Protein AF-A0A480B025-F1 (afdb_monomer_lite)

Structure (mmCIF, N/CA/C/O backbone):
data_AF-A0A480B025-F1
#
_entry.id   AF-A0A480B025-F1
#
loop_
_atom_site.group_PDB
_atom_site.id
_atom_site.type_symbol
_atom_site.label_atom_id
_atom_site.label_alt_id
_atom_site.label_comp_id
_atom_site.label_asym_id
_atom_site.label_entity_id
_atom_site.label_seq_id
_atom_site.pdbx_PDB_ins_code
_atom_site.Cartn_x
_atom_site.Cartn_y
_atom_site.Cartn_z
_atom_site.occupancy
_atom_site.B_iso_or_equiv
_atom_site.auth_seq_id
_atom_site.auth_comp_id
_atom_site.auth_asym_id
_atom_site.auth_atom_id
_atom_site.pdbx_PDB_model_num
ATOM 1 N N . MET A 1 1 ? 43.705 54.576 -15.688 1.00 40.72 1 MET A N 1
ATOM 2 C CA . MET A 1 1 ? 43.027 53.891 -16.807 1.00 40.72 1 MET A CA 1
ATOM 3 C C . MET A 1 1 ? 43.018 52.404 -16.489 1.00 40.72 1 MET A C 1
ATOM 5 O O . MET A 1 1 ? 44.072 51.844 -16.230 1.00 40.72 1 MET A O 1
ATOM 9 N N . THR A 1 2 ? 41.815 51.856 -16.341 1.00 36.91 2 THR A N 1
ATOM 10 C CA . THR A 1 2 ? 41.438 50.467 -16.011 1.00 36.91 2 THR A CA 1
ATOM 11 C C . THR A 1 2 ? 41.690 49.521 -17.226 1.00 36.91 2 THR A C 1
ATOM 13 O O . THR A 1 2 ? 42.254 49.982 -18.214 1.00 36.91 2 THR A O 1
ATOM 16 N N . PRO A 1 3 ? 41.319 48.222 -17.206 1.00 57.28 3 PRO A N 1
ATOM 17 C CA . PRO A 1 3 ? 42.161 47.061 -16.860 1.00 57.28 3 PRO A CA 1
ATOM 18 C C . PRO A 1 3 ? 42.048 45.940 -17.938 1.00 57.28 3 PRO A C 1
ATOM 20 O O . PRO A 1 3 ? 41.427 46.178 -18.962 1.00 57.28 3 PRO A O 1
ATOM 23 N N . LEU A 1 4 ? 42.587 44.725 -17.727 1.00 36.34 4 LEU A N 1
ATOM 24 C CA . LEU A 1 4 ? 41.991 43.421 -18.141 1.00 36.34 4 LEU A CA 1
ATOM 25 C C . LEU A 1 4 ? 42.958 42.276 -17.746 1.00 36.34 4 LEU A C 1
ATOM 27 O O . LEU A 1 4 ? 44.020 42.125 -18.332 1.00 36.34 4 LEU A O 1
ATOM 31 N N . HIS A 1 5 ? 42.776 41.600 -16.609 1.00 40.44 5 HIS A N 1
ATOM 32 C CA . HIS A 1 5 ? 41.933 40.407 -16.412 1.00 40.44 5 HIS A CA 1
ATOM 33 C C . HIS A 1 5 ? 42.295 39.211 -17.317 1.00 40.44 5 HIS A C 1
ATOM 35 O O . HIS A 1 5 ? 41.635 38.968 -18.321 1.00 40.44 5 HIS A O 1
ATOM 41 N N . CYS A 1 6 ? 43.274 38.399 -16.905 1.00 34.78 6 CYS A N 1
ATOM 42 C CA . CYS A 1 6 ? 43.281 36.972 -17.243 1.00 34.78 6 CYS A CA 1
ATOM 43 C C . CYS A 1 6 ? 42.776 36.199 -16.023 1.00 34.78 6 CYS A C 1
ATOM 45 O O . CYS A 1 6 ? 43.498 35.952 -15.058 1.00 34.78 6 CYS A O 1
ATOM 47 N N . ALA A 1 7 ? 41.474 35.930 -16.069 1.00 41.22 7 ALA A N 1
ATOM 48 C CA . ALA A 1 7 ? 40.729 35.109 -15.136 1.00 41.22 7 ALA A CA 1
ATOM 49 C C . ALA A 1 7 ? 41.336 33.697 -15.074 1.00 41.22 7 ALA A C 1
ATOM 51 O O . ALA A 1 7 ? 41.723 33.137 -16.092 1.00 41.22 7 ALA A O 1
ATOM 52 N N . ALA A 1 8 ? 41.541 33.205 -13.854 1.00 42.72 8 ALA A N 1
ATOM 53 C CA . ALA A 1 8 ? 40.815 32.078 -13.272 1.00 42.72 8 ALA A CA 1
ATOM 54 C C . ALA A 1 8 ? 41.016 30.744 -14.006 1.00 42.72 8 ALA A C 1
ATOM 56 O O . ALA A 1 8 ? 40.710 30.627 -15.182 1.00 42.72 8 ALA A O 1
ATOM 57 N N . TRP A 1 9 ? 41.456 29.728 -13.262 1.00 35.94 9 TRP A N 1
ATOM 58 C CA . TRP A 1 9 ? 40.824 28.403 -13.166 1.00 35.94 9 TRP A CA 1
ATOM 59 C C . TRP A 1 9 ? 41.796 27.455 -12.452 1.00 35.94 9 TRP A C 1
ATOM 61 O O . TRP A 1 9 ? 42.655 26.826 -13.058 1.00 35.94 9 TRP A O 1
ATOM 71 N N . ALA A 1 10 ? 41.658 27.356 -11.133 1.00 41.25 10 ALA A N 1
ATOM 72 C CA . ALA A 1 10 ? 42.305 26.321 -10.331 1.00 41.25 10 ALA A CA 1
ATOM 73 C C . ALA A 1 10 ? 41.320 25.839 -9.260 1.00 41.25 10 ALA A C 1
ATOM 75 O O . ALA A 1 10 ? 41.504 26.070 -8.073 1.00 41.25 10 ALA A O 1
ATOM 76 N N . ALA A 1 11 ? 40.218 25.229 -9.697 1.00 44.22 11 ALA A N 1
ATOM 77 C CA . ALA A 1 11 ? 39.285 24.528 -8.816 1.00 44.22 11 ALA A CA 1
ATOM 78 C C . ALA A 1 11 ? 38.443 23.540 -9.639 1.00 44.22 11 ALA A C 1
ATOM 80 O O . ALA A 1 11 ? 37.280 23.789 -9.929 1.00 44.22 11 ALA A O 1
ATOM 81 N N . GLY A 1 12 ? 39.051 22.435 -10.077 1.00 43.28 12 GLY A N 1
ATOM 82 C CA . GLY A 1 12 ? 38.352 21.416 -10.875 1.00 43.28 12 GLY A CA 1
ATOM 83 C C . GLY A 1 12 ? 38.806 19.976 -10.642 1.00 43.28 12 GLY A C 1
ATOM 84 O O . GLY A 1 12 ? 38.377 19.091 -11.369 1.00 43.28 12 GLY A O 1
ATOM 85 N N . ALA A 1 13 ? 39.667 19.713 -9.654 1.00 42.72 13 ALA A N 1
ATOM 86 C CA . ALA A 1 13 ? 40.300 18.400 -9.496 1.00 42.72 13 ALA A CA 1
ATOM 87 C C . ALA A 1 13 ? 39.698 17.504 -8.395 1.00 42.72 13 ALA A C 1
ATOM 89 O O . ALA A 1 13 ? 40.189 16.399 -8.198 1.00 42.72 13 ALA A O 1
ATOM 90 N N . LEU A 1 14 ? 38.638 17.922 -7.688 1.00 41.78 14 LEU A N 1
ATOM 91 C CA . LEU A 1 14 ? 38.078 17.127 -6.576 1.00 41.78 14 LEU A CA 1
ATOM 92 C C . LEU A 1 14 ? 36.686 16.522 -6.842 1.00 41.78 14 LEU A C 1
ATOM 94 O O . LEU A 1 14 ? 36.112 15.901 -5.955 1.00 41.78 14 LEU A O 1
ATOM 98 N N . LEU A 1 15 ? 36.140 16.652 -8.056 1.00 40.22 15 LEU A N 1
ATOM 99 C CA . LEU A 1 15 ? 34.773 16.209 -8.387 1.00 40.22 15 LEU A CA 1
ATOM 100 C C . LEU A 1 15 ? 34.706 15.037 -9.384 1.00 40.22 15 LEU A C 1
ATOM 102 O O . LEU A 1 15 ? 33.680 14.826 -10.019 1.00 40.22 15 LEU A O 1
ATOM 106 N N . ALA A 1 16 ? 35.782 14.254 -9.508 1.00 43.50 16 ALA A N 1
ATOM 107 C CA . ALA A 1 16 ? 35.842 13.082 -10.395 1.00 43.50 16 ALA A CA 1
ATOM 108 C C . ALA A 1 16 ? 35.808 11.725 -9.658 1.00 43.50 16 ALA A C 1
ATOM 110 O O . ALA A 1 16 ? 35.810 10.682 -10.302 1.00 43.50 16 ALA A O 1
ATOM 111 N N . ALA A 1 17 ? 35.752 11.711 -8.321 1.00 44.19 17 ALA A N 1
ATOM 112 C CA . ALA A 1 17 ? 35.832 10.475 -7.529 1.00 44.19 17 ALA A CA 1
ATOM 113 C C . ALA A 1 17 ? 34.470 9.890 -7.096 1.00 44.19 17 ALA A C 1
ATOM 115 O O . ALA A 1 17 ? 34.443 8.856 -6.437 1.00 44.19 17 ALA A O 1
ATOM 116 N N . LEU A 1 18 ? 33.339 10.515 -7.457 1.00 43.41 18 LEU A N 1
ATOM 117 C CA . LEU A 1 18 ? 31.996 10.078 -7.027 1.00 43.41 18 LEU A CA 1
ATOM 118 C C . LEU A 1 18 ? 31.023 9.739 -8.168 1.00 43.41 18 LEU A C 1
ATOM 120 O O . LEU A 1 18 ? 29.836 9.539 -7.927 1.00 43.41 18 LEU A O 1
ATOM 124 N N . ALA A 1 19 ? 31.515 9.625 -9.402 1.00 39.72 19 ALA A N 1
ATOM 125 C CA . ALA A 1 19 ? 30.724 9.178 -10.546 1.00 39.72 19 ALA A CA 1
ATOM 126 C C . ALA A 1 19 ? 31.090 7.732 -10.910 1.00 39.72 19 ALA A C 1
ATOM 12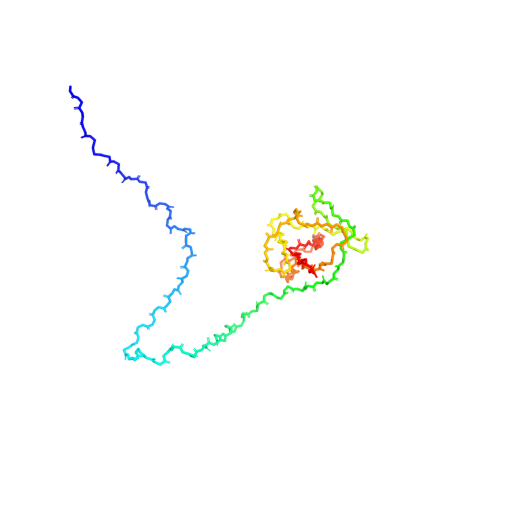8 O O . ALA A 1 19 ? 31.693 7.463 -11.947 1.00 39.72 19 ALA A O 1
ATOM 129 N N . GLY A 1 20 ? 30.728 6.786 -10.040 1.00 51.06 20 GLY A N 1
ATOM 130 C CA . GLY A 1 20 ? 30.682 5.373 -10.406 1.00 51.06 20 GLY A CA 1
ATOM 131 C C . GLY A 1 20 ? 29.665 5.189 -11.529 1.00 51.06 20 GLY A C 1
ATOM 132 O O . GLY A 1 20 ? 28.465 5.126 -11.277 1.00 51.06 20 GLY A O 1
ATOM 133 N N . THR A 1 21 ? 30.135 5.158 -12.774 1.00 42.66 21 THR A N 1
ATOM 134 C CA . THR A 1 21 ? 29.286 4.953 -13.946 1.00 42.66 21 THR A CA 1
ATOM 135 C C . THR A 1 21 ? 29.871 3.865 -14.832 1.00 42.66 21 THR A C 1
ATOM 137 O O . THR A 1 21 ? 31.003 3.940 -15.292 1.00 42.66 21 THR A O 1
ATOM 140 N N . ALA A 1 22 ? 29.051 2.826 -14.996 1.00 44.62 22 ALA A N 1
ATOM 141 C CA . ALA A 1 22 ? 28.886 2.031 -16.203 1.00 44.62 22 ALA A CA 1
ATOM 142 C C . ALA A 1 22 ? 30.172 1.667 -16.965 1.00 44.62 22 ALA A C 1
ATOM 144 O O . ALA A 1 22 ? 30.617 2.374 -17.865 1.00 44.62 22 ALA A O 1
ATOM 145 N N . GLN A 1 23 ? 30.703 0.480 -16.677 1.00 41.00 23 GLN A N 1
ATOM 146 C CA . GLN A 1 23 ? 31.656 -0.191 -17.559 1.00 41.00 23 GLN A CA 1
ATOM 147 C C . GLN A 1 23 ? 30.922 -0.612 -18.846 1.00 41.00 23 GLN A C 1
ATOM 149 O O . GLN A 1 23 ? 30.371 -1.707 -18.938 1.00 41.00 23 GLN A O 1
ATOM 154 N N . ALA A 1 24 ? 30.870 0.281 -19.836 1.00 40.47 24 ALA A N 1
ATOM 155 C CA . ALA A 1 24 ? 30.513 -0.067 -21.204 1.00 40.47 24 ALA A CA 1
ATOM 156 C C . ALA A 1 24 ? 31.717 -0.776 -21.839 1.00 40.47 24 ALA A C 1
ATOM 158 O O . ALA A 1 24 ? 32.662 -0.141 -22.304 1.00 40.47 24 ALA A O 1
ATOM 159 N N . VAL A 1 25 ? 31.707 -2.107 -21.812 1.00 48.09 25 VAL A N 1
ATOM 160 C CA . VAL A 1 25 ? 32.726 -2.919 -22.480 1.00 48.09 25 VAL A CA 1
ATOM 161 C C . VAL A 1 25 ? 32.457 -2.879 -23.986 1.00 48.09 25 VAL A C 1
ATOM 163 O O . VAL A 1 25 ? 31.550 -3.540 -24.486 1.00 48.09 25 VAL A O 1
ATOM 166 N N . VAL A 1 26 ? 33.243 -2.085 -24.715 1.00 43.75 26 VAL A N 1
ATOM 167 C CA . VAL A 1 26 ? 33.286 -2.116 -26.182 1.00 43.75 26 VAL A CA 1
ATOM 168 C C . VAL A 1 26 ? 34.206 -3.261 -26.597 1.00 43.75 26 VAL A C 1
ATOM 170 O O . VAL A 1 26 ? 35.427 -3.149 -26.509 1.00 43.75 26 VAL A O 1
ATOM 173 N N . VAL A 1 27 ? 33.631 -4.373 -27.055 1.00 47.09 27 VAL A N 1
ATOM 174 C CA . VAL A 1 27 ? 34.396 -5.431 -27.727 1.00 47.09 27 VAL A CA 1
ATOM 175 C C . VAL A 1 27 ? 34.502 -5.063 -29.205 1.00 47.09 27 VAL A C 1
ATOM 177 O O . VAL A 1 27 ? 33.591 -5.318 -29.989 1.00 47.09 27 VAL A O 1
ATOM 180 N N . ALA A 1 28 ? 35.612 -4.433 -29.586 1.00 45.56 28 ALA A N 1
ATOM 181 C CA . ALA A 1 28 ? 35.977 -4.253 -30.987 1.00 45.56 28 ALA A CA 1
ATOM 182 C C . ALA A 1 28 ? 36.563 -5.571 -31.527 1.00 45.56 28 ALA A C 1
ATOM 184 O O . ALA A 1 28 ? 37.742 -5.860 -31.337 1.00 45.56 28 ALA A O 1
ATOM 185 N N . GLY A 1 29 ? 35.727 -6.390 -32.169 1.00 39.75 29 GLY A N 1
ATOM 186 C CA . GLY A 1 29 ? 36.156 -7.529 -32.984 1.00 39.75 29 GLY A CA 1
ATOM 187 C C . GLY A 1 29 ? 36.138 -7.162 -34.476 1.00 39.75 29 GLY A C 1
ATOM 188 O O . GLY A 1 29 ? 35.218 -6.463 -34.908 1.00 39.75 29 GLY A O 1
ATOM 189 N N . PRO A 1 30 ? 37.114 -7.602 -35.291 1.00 51.16 30 PRO A N 1
ATOM 190 C CA . PRO A 1 30 ? 37.148 -7.283 -36.711 1.00 51.16 30 PRO A CA 1
ATOM 191 C C . PRO A 1 30 ? 36.208 -8.229 -37.467 1.00 51.16 30 PRO A C 1
ATOM 193 O O . PRO A 1 30 ? 36.601 -9.321 -37.867 1.00 51.16 30 PRO A O 1
ATOM 196 N N . GLY A 1 31 ? 34.955 -7.817 -37.662 1.00 51.97 31 GLY A N 1
ATOM 197 C CA . GLY A 1 31 ? 34.058 -8.487 -38.604 1.00 51.97 31 GLY A CA 1
ATOM 198 C C . GLY A 1 31 ? 32.565 -8.289 -38.343 1.00 51.97 31 GLY A C 1
ATOM 199 O O . GLY A 1 31 ? 32.009 -8.908 -37.445 1.00 51.97 31 GLY A O 1
ATOM 200 N N . GLY A 1 32 ? 31.905 -7.520 -39.218 1.00 40.25 32 GLY A N 1
ATOM 201 C CA . GLY A 1 32 ? 30.504 -7.763 -39.597 1.00 40.25 32 GLY A CA 1
ATOM 202 C C . GLY A 1 32 ? 29.419 -6.911 -38.926 1.00 40.25 32 GLY A C 1
ATOM 203 O O . GLY A 1 32 ? 28.635 -7.404 -38.123 1.00 40.25 32 GLY A O 1
ATOM 204 N N . THR A 1 33 ? 29.286 -5.651 -39.338 1.00 52.97 33 THR A N 1
ATOM 205 C CA . THR A 1 33 ? 28.195 -4.725 -38.971 1.00 52.97 33 THR A CA 1
AT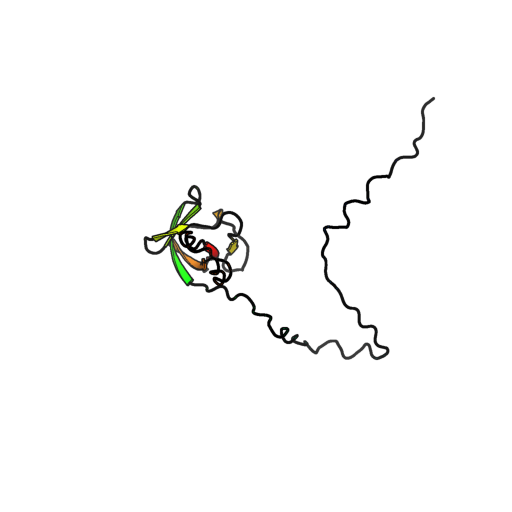OM 206 C C . THR A 1 33 ? 26.939 -4.885 -39.848 1.00 52.97 33 THR A C 1
ATOM 208 O O . THR A 1 33 ? 26.651 -4.000 -40.654 1.00 52.97 33 THR A O 1
ATOM 211 N N . ALA A 1 34 ? 26.165 -5.975 -39.716 1.00 49.88 34 ALA A N 1
ATOM 212 C CA . ALA A 1 34 ? 24.833 -6.026 -40.360 1.00 49.88 34 ALA A CA 1
ATOM 213 C C . ALA A 1 34 ? 23.762 -6.931 -39.709 1.00 49.88 34 ALA A C 1
ATOM 215 O O . ALA A 1 34 ? 22.593 -6.571 -39.747 1.00 49.88 34 ALA A O 1
ATOM 216 N N . GLU A 1 35 ? 24.104 -8.054 -39.067 1.00 48.62 35 GLU A N 1
ATOM 217 C CA . GLU A 1 35 ? 23.095 -9.023 -38.561 1.00 48.62 35 GLU A CA 1
ATOM 218 C C . GLU A 1 35 ? 22.901 -9.008 -37.028 1.00 48.62 35 GLU A C 1
ATOM 220 O O . GLU A 1 35 ? 22.148 -9.794 -36.457 1.00 48.62 35 GLU A O 1
ATOM 225 N N . GLN A 1 36 ? 23.537 -8.074 -36.317 1.00 48.97 36 GLN A N 1
ATOM 226 C CA . GLN A 1 36 ? 23.457 -7.957 -34.852 1.00 48.97 36 GLN A CA 1
ATOM 227 C C . GLN A 1 36 ? 22.269 -7.088 -34.378 1.00 48.97 36 GLN A C 1
ATOM 229 O O . GLN A 1 36 ? 22.291 -6.523 -33.290 1.00 48.97 36 GLN A O 1
ATOM 234 N N . GLY A 1 37 ? 21.231 -6.927 -35.205 1.00 52.16 37 GLY A N 1
ATOM 235 C CA . GLY A 1 37 ? 20.122 -6.002 -34.935 1.00 52.16 37 GLY A CA 1
ATOM 236 C C . GLY A 1 37 ? 18.895 -6.610 -34.249 1.00 52.16 37 GLY A C 1
ATOM 237 O O . GLY A 1 37 ? 18.035 -5.860 -33.795 1.00 52.16 37 GLY A O 1
ATOM 238 N N . ARG A 1 38 ? 18.748 -7.946 -34.200 1.00 51.78 38 ARG A N 1
ATOM 239 C CA . ARG A 1 38 ? 17.467 -8.572 -33.784 1.00 51.78 38 ARG A CA 1
ATOM 240 C C . ARG A 1 38 ? 17.567 -9.685 -32.747 1.00 51.78 38 ARG A C 1
ATOM 242 O O . ARG A 1 38 ? 16.536 -10.157 -32.274 1.00 51.78 38 ARG A O 1
ATOM 249 N N . ARG A 1 39 ? 18.773 -10.108 -32.365 1.00 53.66 39 ARG A N 1
ATOM 250 C CA . ARG A 1 39 ? 18.940 -11.169 -31.368 1.00 53.66 39 ARG A CA 1
ATOM 251 C C . ARG A 1 39 ? 19.068 -10.546 -29.985 1.00 53.66 39 ARG A C 1
ATOM 253 O O . ARG A 1 39 ? 20.151 -10.144 -29.578 1.00 53.66 39 ARG A O 1
ATOM 260 N N . LEU A 1 40 ? 17.941 -10.451 -29.282 1.00 54.09 40 LEU A N 1
ATOM 261 C CA . LEU A 1 40 ? 17.899 -10.101 -27.866 1.00 54.09 40 LEU A CA 1
ATOM 262 C C . LEU A 1 40 ? 18.632 -11.212 -27.101 1.00 54.09 40 LEU A C 1
ATOM 264 O O . LEU A 1 40 ? 18.085 -12.287 -26.862 1.00 54.09 40 LEU A O 1
ATOM 268 N N . VAL A 1 41 ? 19.913 -10.993 -26.810 1.00 61.12 41 VAL A N 1
ATOM 269 C CA . VAL A 1 41 ? 20.687 -11.875 -25.937 1.00 61.12 41 VAL A CA 1
ATOM 270 C C . VAL A 1 41 ? 20.198 -11.586 -24.526 1.00 61.12 41 VAL A C 1
ATOM 272 O O . VAL A 1 41 ? 20.578 -10.585 -23.923 1.00 61.12 41 VAL A O 1
ATOM 275 N N . VAL A 1 42 ? 19.292 -12.422 -24.021 1.00 59.75 42 VAL A N 1
ATOM 276 C CA . VAL A 1 42 ? 18.972 -12.432 -22.593 1.00 59.75 42 VAL A CA 1
ATOM 277 C C . VAL A 1 42 ? 20.252 -12.866 -21.892 1.00 59.75 42 VAL A C 1
ATOM 279 O O . VAL A 1 42 ? 20.665 -14.016 -22.021 1.00 59.75 42 VAL A O 1
ATOM 282 N N . ALA A 1 43 ? 20.928 -11.923 -21.237 1.00 62.25 43 ALA A N 1
ATOM 283 C CA . ALA A 1 43 ? 22.091 -12.233 -20.425 1.00 62.25 43 ALA A CA 1
ATOM 284 C C . ALA A 1 43 ? 21.640 -13.179 -19.310 1.00 62.25 43 ALA A C 1
ATOM 286 O O . ALA A 1 43 ? 20.765 -12.833 -18.513 1.00 62.25 43 ALA A O 1
ATOM 287 N N . GLU A 1 44 ? 22.201 -14.384 -19.293 1.00 58.75 44 GLU A N 1
ATOM 288 C CA . GLU A 1 44 ? 21.990 -15.315 -18.196 1.00 58.75 44 GLU A CA 1
ATOM 289 C C . GLU A 1 44 ? 22.527 -14.651 -16.917 1.00 58.75 44 GLU A C 1
ATOM 291 O O . GLU A 1 44 ? 23.656 -14.142 -16.924 1.00 58.75 44 GLU A O 1
ATOM 296 N N . PRO A 1 45 ? 21.717 -14.547 -15.847 1.00 57.47 45 PRO A N 1
ATOM 297 C CA . PRO A 1 45 ? 22.173 -13.932 -14.612 1.00 57.47 45 PRO A CA 1
ATOM 298 C C . PRO A 1 45 ? 23.416 -14.669 -14.111 1.00 57.47 45 PRO A C 1
ATOM 300 O O . PRO A 1 45 ? 23.461 -15.899 -14.105 1.00 57.47 45 PRO A O 1
ATOM 303 N N . ALA A 1 46 ? 24.435 -13.905 -13.710 1.00 69.50 46 ALA A N 1
ATOM 304 C CA . ALA A 1 46 ? 25.689 -14.465 -13.221 1.00 69.50 46 ALA A CA 1
ATOM 305 C C . ALA A 1 46 ? 25.419 -15.495 -12.104 1.00 69.50 46 ALA A C 1
ATOM 307 O O . ALA A 1 46 ? 24.545 -15.250 -11.264 1.00 69.50 46 ALA A O 1
ATOM 308 N N . PRO A 1 47 ? 26.154 -16.621 -12.044 1.00 45.28 47 PRO A N 1
ATOM 309 C CA . PRO A 1 47 ? 25.997 -17.599 -10.973 1.00 45.28 47 PRO A CA 1
ATOM 310 C C . PRO A 1 47 ? 26.103 -16.916 -9.600 1.00 45.28 47 PRO A C 1
ATOM 312 O O . PRO A 1 47 ? 27.127 -16.319 -9.276 1.00 45.28 47 PRO A O 1
ATOM 315 N N . GLY A 1 48 ? 25.022 -16.965 -8.815 1.00 55.91 48 GLY A N 1
ATOM 316 C CA . GLY A 1 48 ? 24.918 -16.295 -7.510 1.00 55.91 48 GLY A CA 1
ATOM 317 C C . GLY A 1 48 ? 24.182 -14.946 -7.506 1.00 55.91 48 GLY A C 1
ATOM 318 O O . GLY A 1 48 ? 23.947 -14.394 -6.431 1.00 55.91 48 GLY A O 1
ATOM 319 N N . ALA A 1 49 ? 23.758 -14.423 -8.661 1.00 52.94 49 ALA A N 1
ATOM 320 C CA . ALA A 1 49 ? 22.894 -13.249 -8.740 1.00 52.94 49 ALA A CA 1
ATOM 321 C C . ALA A 1 49 ? 21.455 -13.613 -8.335 1.00 52.94 49 ALA A C 1
ATOM 323 O O . ALA A 1 49 ? 20.623 -13.985 -9.161 1.00 52.94 49 ALA A O 1
ATOM 324 N N . VAL A 1 50 ? 21.156 -13.504 -7.041 1.00 56.53 50 VAL A N 1
ATOM 325 C CA . VAL A 1 50 ? 19.785 -13.585 -6.531 1.00 56.53 50 VAL A CA 1
ATOM 326 C C . VAL A 1 50 ? 19.175 -12.191 -6.601 1.00 56.53 50 VAL A C 1
ATOM 328 O O . VAL A 1 50 ? 19.568 -11.294 -5.854 1.00 56.53 50 VAL A O 1
ATOM 331 N N . ALA A 1 51 ? 18.208 -11.995 -7.497 1.00 55.66 51 ALA A N 1
ATOM 332 C CA . ALA A 1 51 ? 17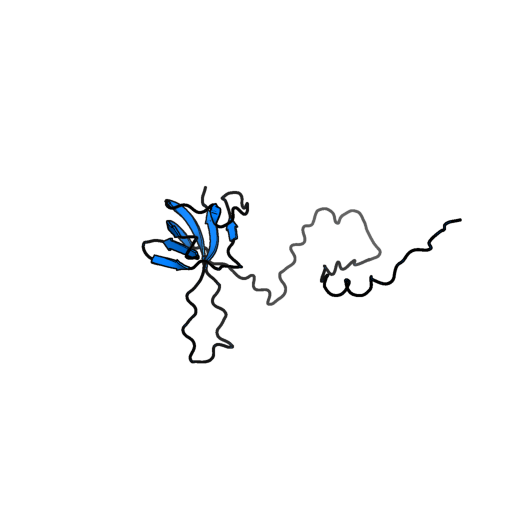.382 -10.797 -7.454 1.00 55.66 51 ALA A CA 1
ATOM 333 C C . ALA A 1 51 ? 16.588 -10.804 -6.133 1.00 55.66 51 ALA A C 1
ATOM 335 O O . ALA A 1 51 ? 15.899 -11.792 -5.852 1.00 55.66 51 ALA A O 1
ATOM 336 N N . PRO A 1 52 ? 16.667 -9.747 -5.303 1.00 55.22 52 PRO A N 1
ATOM 337 C CA . PRO A 1 52 ? 15.871 -9.682 -4.088 1.00 55.22 52 PRO A CA 1
ATOM 338 C C . PRO A 1 52 ? 14.392 -9.688 -4.477 1.00 55.22 52 PRO A C 1
ATOM 340 O O . PRO A 1 52 ? 13.892 -8.756 -5.106 1.00 55.22 52 PRO A O 1
ATOM 343 N N . THR A 1 53 ? 13.694 -10.768 -4.129 1.00 59.81 53 THR A N 1
ATOM 344 C CA . THR A 1 53 ? 12.250 -10.862 -4.338 1.00 59.81 53 THR A CA 1
ATOM 345 C C . THR A 1 53 ? 11.570 -10.109 -3.203 1.00 59.81 53 THR A C 1
ATOM 347 O O . THR A 1 53 ? 11.615 -10.534 -2.050 1.00 59.81 53 THR A O 1
ATOM 350 N N . LEU A 1 54 ? 10.979 -8.959 -3.522 1.00 68.94 54 LEU A N 1
ATOM 351 C CA . LEU A 1 54 ? 10.076 -8.258 -2.614 1.00 68.94 54 LEU A CA 1
ATOM 352 C C . LEU A 1 54 ? 8.739 -8.997 -2.614 1.00 68.94 54 LEU A C 1
ATOM 354 O O . LEU A 1 54 ? 8.061 -9.050 -3.640 1.00 68.94 54 LEU A O 1
ATOM 358 N N . ASP A 1 55 ? 8.370 -9.564 -1.470 1.00 78.69 55 ASP A N 1
ATOM 359 C CA . ASP A 1 55 ? 7.059 -10.182 -1.296 1.00 78.69 55 ASP A CA 1
ATOM 360 C C . ASP A 1 55 ? 5.996 -9.087 -1.119 1.00 78.69 55 ASP A C 1
ATOM 362 O O . ASP A 1 55 ? 6.071 -8.263 -0.200 1.00 78.69 55 ASP A O 1
ATOM 366 N N . LEU A 1 56 ? 5.048 -9.041 -2.055 1.00 87.44 56 LEU A N 1
ATOM 367 C CA . LEU A 1 56 ? 4.000 -8.027 -2.141 1.00 87.44 56 LEU A CA 1
ATOM 368 C C . LEU A 1 56 ? 2.699 -8.590 -1.572 1.00 87.44 56 LEU A C 1
ATOM 370 O O . LEU A 1 56 ? 2.005 -9.379 -2.218 1.00 87.44 56 LEU A O 1
ATOM 374 N N . VAL A 1 57 ? 2.324 -8.118 -0.388 1.00 90.12 57 VAL A N 1
ATOM 375 C CA . VAL A 1 57 ? 1.106 -8.530 0.310 1.00 90.12 57 VAL A CA 1
ATOM 376 C C . VAL A 1 57 ? -0.042 -7.599 -0.055 1.00 90.12 57 VAL A C 1
ATOM 378 O O . VAL A 1 57 ? 0.038 -6.390 0.155 1.00 90.12 57 VAL A O 1
ATOM 381 N N . SER A 1 58 ? -1.132 -8.158 -0.576 1.00 92.94 58 SER A N 1
ATOM 382 C CA . SER A 1 58 ? -2.339 -7.385 -0.899 1.00 92.94 58 SER A CA 1
ATOM 383 C C . SER A 1 58 ? -3.107 -7.030 0.375 1.00 92.94 58 SER A C 1
ATOM 385 O O . SER A 1 58 ? -3.299 -7.880 1.249 1.00 92.94 58 SER A O 1
ATOM 387 N N . ALA A 1 59 ? -3.549 -5.782 0.492 1.00 93.69 59 ALA A N 1
ATOM 388 C CA . ALA A 1 59 ? -4.214 -5.263 1.675 1.00 93.69 59 ALA A CA 1
ATOM 389 C C . ALA A 1 59 ? -5.115 -4.059 1.362 1.00 93.69 59 ALA A C 1
ATOM 391 O O . ALA A 1 59 ? -5.091 -3.501 0.268 1.00 93.69 59 ALA A O 1
ATOM 392 N N . ARG A 1 60 ? -5.901 -3.635 2.356 1.00 96.00 60 ARG A N 1
ATOM 393 C CA . ARG A 1 60 ? -6.657 -2.382 2.319 1.00 96.00 60 ARG A CA 1
ATOM 394 C C . ARG A 1 60 ? -6.220 -1.491 3.472 1.00 96.00 60 ARG A C 1
ATOM 396 O O . ARG A 1 60 ? -6.055 -1.977 4.590 1.00 96.00 60 ARG A O 1
ATOM 403 N N . LEU A 1 61 ? -6.009 -0.209 3.194 1.00 95.38 61 LEU A N 1
ATOM 404 C CA . LEU A 1 61 ? -5.657 0.766 4.223 1.00 95.38 61 LEU A CA 1
ATOM 405 C C . LEU A 1 61 ? -6.912 1.144 5.013 1.00 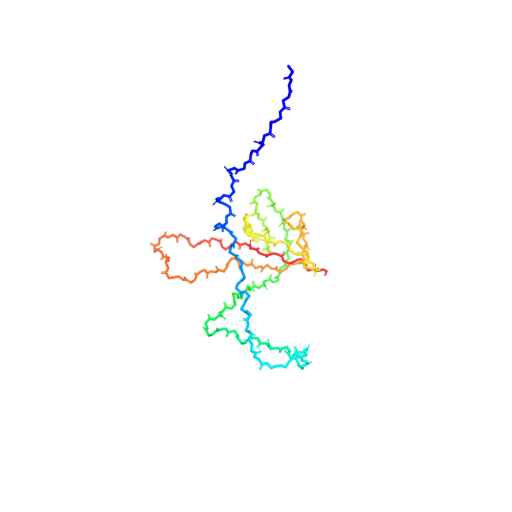95.38 61 LEU A C 1
ATOM 407 O O . LEU A 1 61 ? -7.868 1.643 4.430 1.00 95.38 61 LEU A O 1
ATOM 411 N N . ASP A 1 62 ? -6.903 0.963 6.328 1.00 96.75 62 ASP A N 1
ATOM 412 C CA . ASP A 1 62 ? -8.002 1.399 7.199 1.00 96.75 62 ASP A CA 1
ATOM 413 C C . ASP A 1 62 ? -7.830 2.866 7.601 1.00 96.75 62 ASP A C 1
ATOM 415 O O . ASP A 1 62 ? -8.782 3.641 7.608 1.00 96.75 62 ASP A O 1
ATOM 419 N N . ALA A 1 63 ? -6.592 3.260 7.906 1.00 96.06 63 ALA A N 1
ATOM 420 C CA . ALA A 1 63 ? -6.230 4.623 8.274 1.00 96.06 63 ALA A CA 1
ATOM 421 C C . ALA A 1 63 ? -4.796 4.940 7.838 1.00 96.06 63 ALA A C 1
ATOM 423 O O . ALA A 1 63 ? -3.950 4.051 7.723 1.00 96.06 63 ALA A O 1
ATOM 424 N N . VAL A 1 64 ? -4.511 6.223 7.624 1.00 96.25 64 VAL A N 1
ATOM 425 C CA . VAL A 1 64 ? -3.187 6.718 7.238 1.00 96.25 64 VAL A CA 1
ATOM 426 C C . VAL A 1 64 ? -2.814 7.857 8.178 1.00 96.25 64 VAL A C 1
ATOM 428 O O . VAL A 1 64 ? -3.502 8.874 8.213 1.00 96.25 64 VAL A O 1
ATOM 431 N N . ASP A 1 65 ? -1.721 7.691 8.917 1.00 95.38 65 ASP A N 1
ATOM 432 C CA . ASP A 1 65 ? -1.175 8.701 9.821 1.00 95.38 65 ASP A CA 1
ATOM 433 C C . ASP A 1 65 ? 0.260 9.023 9.391 1.00 95.38 65 ASP A C 1
ATOM 435 O O . ASP A 1 65 ? 1.231 8.396 9.823 1.00 95.38 65 ASP A O 1
ATOM 439 N N . LEU A 1 66 ? 0.380 9.993 8.483 1.00 92.81 66 LEU A N 1
ATOM 440 C CA . LEU A 1 66 ? 1.671 10.423 7.945 1.00 92.81 66 LEU A CA 1
ATOM 441 C C . LEU A 1 66 ? 2.496 11.209 8.969 1.00 92.81 66 LEU A C 1
ATOM 443 O O . LEU A 1 66 ? 3.720 11.197 8.873 1.00 92.81 66 LEU A O 1
ATOM 447 N N . ALA A 1 67 ? 1.852 11.865 9.941 1.00 93.00 67 ALA A N 1
ATOM 448 C CA . ALA A 1 67 ? 2.548 12.599 10.996 1.00 93.00 67 ALA A CA 1
ATOM 449 C C . ALA A 1 67 ? 3.300 11.634 11.922 1.00 93.00 67 ALA A C 1
ATOM 451 O O . ALA A 1 67 ? 4.446 11.885 12.284 1.00 93.00 67 ALA A O 1
ATOM 452 N N . ALA A 1 68 ? 2.687 10.492 12.230 1.00 92.25 68 ALA A N 1
ATOM 453 C CA . ALA A 1 68 ? 3.335 9.409 12.958 1.00 92.25 68 ALA A CA 1
ATOM 454 C C . ALA A 1 68 ? 4.089 8.410 12.060 1.00 92.25 68 ALA A C 1
ATOM 456 O O . ALA A 1 68 ? 4.587 7.402 12.561 1.00 92.25 68 ALA A O 1
ATOM 457 N N . GLY A 1 69 ? 4.138 8.634 10.741 1.00 94.06 69 GLY A N 1
ATOM 458 C CA . GLY A 1 69 ? 4.830 7.758 9.792 1.00 94.06 69 GLY A CA 1
ATOM 459 C C . GLY A 1 69 ? 4.304 6.319 9.794 1.00 94.06 69 GLY A C 1
ATOM 460 O O . GLY A 1 69 ? 5.089 5.375 9.817 1.00 94.06 69 GLY A O 1
ATOM 461 N N . SER A 1 70 ? 2.984 6.125 9.814 1.00 94.50 70 SER A N 1
ATOM 462 C CA . SER A 1 70 ? 2.369 4.797 9.935 1.00 94.50 70 SER A CA 1
ATOM 463 C C . SER A 1 70 ? 1.059 4.672 9.158 1.00 94.50 70 SER A C 1
ATOM 465 O O . SER A 1 70 ? 0.351 5.654 8.931 1.00 94.50 70 SER A O 1
ATOM 467 N N . VAL A 1 71 ? 0.703 3.443 8.797 1.00 95.12 71 VAL A N 1
ATOM 468 C CA . VAL A 1 71 ? -0.607 3.097 8.231 1.00 95.12 71 VAL A CA 1
ATOM 469 C C . VAL A 1 71 ? -1.275 2.032 9.086 1.00 95.12 71 VAL A C 1
ATOM 471 O O . VAL A 1 71 ? -0.600 1.242 9.739 1.00 95.12 71 VAL A O 1
ATOM 474 N N . THR A 1 72 ? -2.602 2.008 9.097 1.00 95.50 72 THR A N 1
ATOM 475 C CA . THR A 1 72 ? -3.374 0.943 9.742 1.00 95.50 72 THR A CA 1
ATOM 476 C C . THR A 1 72 ? -3.912 0.013 8.672 1.00 95.50 72 THR A C 1
ATOM 478 O O . THR A 1 72 ? -4.512 0.471 7.701 1.00 95.50 72 THR A O 1
ATOM 481 N N . VAL A 1 73 ? -3.673 -1.281 8.846 1.00 93.50 73 VAL A N 1
ATOM 482 C CA . VAL A 1 73 ? -4.056 -2.334 7.910 1.00 93.50 73 VAL A CA 1
ATOM 483 C C . VAL A 1 73 ? -4.662 -3.475 8.713 1.00 93.50 73 VAL A C 1
ATOM 485 O O . VAL A 1 73 ? -3.989 -4.048 9.568 1.00 93.50 73 VAL A O 1
ATOM 488 N N . ARG A 1 74 ? -5.929 -3.806 8.457 1.00 92.00 74 ARG A N 1
ATOM 489 C CA . ARG A 1 74 ? -6.691 -4.815 9.213 1.00 92.00 74 ARG A CA 1
ATOM 490 C C . ARG A 1 74 ? -6.675 -4.553 10.728 1.00 92.00 74 ARG A C 1
ATOM 492 O O . ARG A 1 74 ? -6.516 -5.478 11.520 1.00 92.00 74 ARG A O 1
ATOM 499 N N . GLY A 1 75 ? -6.778 -3.285 11.125 1.00 91.62 75 GLY A N 1
ATOM 500 C CA . GLY A 1 75 ? -6.703 -2.844 12.523 1.00 91.62 75 GLY A CA 1
ATOM 501 C C . GLY A 1 75 ? -5.299 -2.858 13.145 1.00 91.62 75 GLY A C 1
ATOM 502 O O . GLY A 1 75 ? -5.143 -2.437 14.289 1.00 91.62 75 GLY A O 1
ATOM 503 N N . GLN A 1 76 ? -4.264 -3.290 12.417 1.00 91.44 76 GLN A N 1
ATOM 504 C CA . GLN A 1 76 ? -2.883 -3.275 12.894 1.00 91.44 76 GLN A CA 1
ATOM 505 C C . GLN A 1 76 ? -2.144 -2.037 12.390 1.00 91.44 76 GLN A C 1
ATOM 507 O O . GLN A 1 76 ? -2.110 -1.759 11.192 1.00 91.44 76 GLN A O 1
ATOM 512 N N . ARG A 1 77 ? -1.493 -1.315 13.305 1.00 93.31 77 ARG A N 1
ATOM 513 C CA . ARG A 1 77 ? -0.614 -0.196 12.958 1.00 93.31 77 ARG A CA 1
ATOM 514 C C . ARG A 1 77 ? 0.730 -0.722 12.453 1.00 93.31 77 ARG A C 1
ATOM 516 O O . ARG A 1 77 ? 1.437 -1.414 13.182 1.00 93.31 77 ARG A O 1
ATOM 523 N N . VAL A 1 78 ? 1.091 -0.361 11.227 1.00 92.31 78 VAL A N 1
ATOM 524 C CA . VAL A 1 78 ? 2.339 -0.753 10.568 1.00 92.31 78 VAL A CA 1
ATOM 525 C C . VAL A 1 78 ? 3.182 0.497 10.283 1.00 92.31 78 VAL A C 1
ATOM 527 O O . VAL A 1 78 ? 2.682 1.445 9.666 1.00 92.31 78 VAL A O 1
ATOM 530 N N . PRO A 1 79 ? 4.447 0.545 10.739 1.00 93.56 79 PRO A N 1
ATOM 531 C CA . PRO A 1 79 ? 5.320 1.691 10.516 1.00 93.56 79 PRO A CA 1
ATOM 532 C C . PRO A 1 79 ? 5.789 1.777 9.058 1.00 93.56 79 PRO A C 1
ATOM 534 O O . PRO A 1 79 ? 6.089 0.769 8.412 1.00 93.56 79 PRO A O 1
ATOM 537 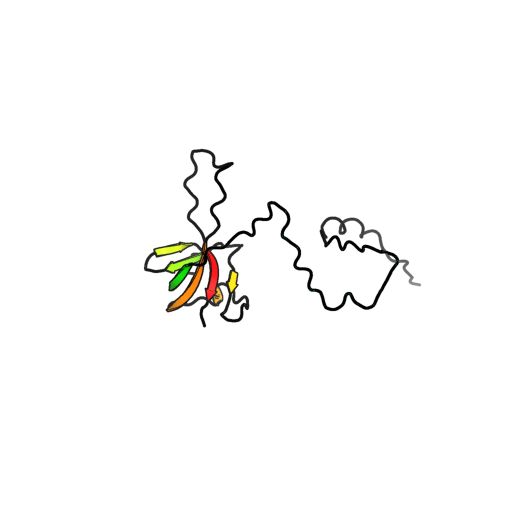N N . LEU A 1 80 ? 5.896 3.004 8.557 1.00 92.94 80 LEU A N 1
ATOM 538 C CA . LEU A 1 80 ? 6.469 3.329 7.257 1.00 92.94 80 LEU A CA 1
ATOM 539 C C . LEU A 1 80 ? 7.966 3.611 7.404 1.00 92.94 80 LEU A C 1
ATOM 541 O O . LEU A 1 80 ? 8.410 4.211 8.384 1.00 92.94 80 LEU A O 1
ATOM 545 N N . HIS A 1 81 ? 8.756 3.211 6.414 1.00 92.12 81 HIS A N 1
ATOM 546 C CA . HIS A 1 81 ? 10.171 3.548 6.392 1.00 92.12 81 HIS A CA 1
ATOM 547 C C . HIS A 1 81 ? 10.373 5.010 5.956 1.00 92.12 81 HIS A C 1
ATOM 549 O O . HIS A 1 81 ? 10.000 5.377 4.849 1.00 92.12 81 HIS A O 1
ATOM 555 N N . ALA A 1 82 ? 11.010 5.849 6.778 1.00 87.00 82 ALA A N 1
ATOM 556 C CA . ALA A 1 82 ? 11.125 7.289 6.501 1.00 87.00 82 ALA A CA 1
ATOM 557 C C . ALA A 1 82 ? 11.878 7.620 5.195 1.00 87.00 82 ALA A C 1
ATOM 559 O O . ALA A 1 82 ? 11.463 8.500 4.449 1.00 87.00 82 ALA A O 1
ATOM 560 N N . GLU A 1 83 ? 12.969 6.901 4.912 1.00 88.94 83 GLU A N 1
ATOM 561 C CA . GLU A 1 83 ? 13.856 7.215 3.778 1.00 88.94 83 GLU A CA 1
ATOM 562 C C . GLU A 1 83 ? 13.599 6.374 2.521 1.00 88.94 83 GLU A C 1
ATOM 564 O O . GLU A 1 83 ? 13.739 6.857 1.401 1.00 88.94 83 GLU A O 1
ATOM 569 N N . GLN A 1 84 ? 13.236 5.102 2.695 1.00 89.44 84 GLN A N 1
ATOM 570 C CA . GLN A 1 84 ? 13.134 4.137 1.600 1.00 89.44 84 GLN A CA 1
ATOM 571 C C . GLN A 1 84 ? 11.706 3.951 1.085 1.00 89.44 84 GLN A C 1
ATOM 573 O O . GLN A 1 84 ? 11.523 3.263 0.082 1.00 89.44 84 GLN A O 1
ATOM 578 N N . LEU A 1 85 ? 10.701 4.550 1.740 1.00 93.25 85 LEU A N 1
ATOM 579 C CA . LEU A 1 85 ? 9.312 4.406 1.321 1.00 93.25 85 LEU A CA 1
ATOM 580 C C . LEU A 1 85 ? 9.113 4.941 -0.095 1.00 93.25 85 LEU A C 1
ATOM 582 O O . LEU A 1 85 ? 9.317 6.122 -0.385 1.00 93.25 85 LEU A O 1
ATOM 586 N N . ARG A 1 86 ? 8.590 4.073 -0.954 1.00 93.94 86 ARG A N 1
ATOM 587 C CA . ARG A 1 86 ? 8.083 4.436 -2.274 1.00 93.94 86 ARG A CA 1
ATOM 588 C C . ARG A 1 86 ? 6.593 4.151 -2.334 1.00 93.94 86 ARG A C 1
ATOM 590 O O . ARG A 1 86 ? 6.149 3.077 -1.938 1.00 93.94 86 ARG A O 1
ATOM 597 N N . VAL A 1 87 ? 5.826 5.115 -2.834 1.00 95.19 87 VAL A N 1
ATOM 598 C CA . VAL A 1 87 ? 4.390 4.947 -3.071 1.00 95.19 87 VAL A CA 1
ATOM 599 C C . VAL A 1 87 ? 4.150 5.067 -4.561 1.00 95.19 87 VAL A C 1
ATOM 601 O O . VAL A 1 87 ? 4.354 6.133 -5.137 1.00 95.19 87 VAL A O 1
ATOM 604 N N . LEU A 1 88 ? 3.749 3.967 -5.178 1.00 95.25 88 LEU A N 1
ATOM 605 C CA . LEU A 1 88 ? 3.523 3.861 -6.608 1.00 95.25 88 LEU A CA 1
ATOM 606 C C . LEU A 1 88 ? 2.023 3.849 -6.892 1.00 95.25 88 LEU A C 1
ATOM 608 O O . LEU A 1 88 ? 1.266 3.165 -6.209 1.00 95.25 88 LEU A O 1
ATOM 612 N N . GLY A 1 89 ? 1.594 4.611 -7.894 1.00 93.56 89 GLY A N 1
ATOM 613 C CA . GLY A 1 89 ? 0.251 4.494 -8.454 1.00 93.56 89 GLY A CA 1
ATOM 614 C C . GLY A 1 89 ? 0.120 3.276 -9.368 1.00 93.56 89 GLY A C 1
ATOM 615 O O . GLY A 1 89 ? 1.111 2.624 -9.703 1.00 93.56 89 GLY A O 1
ATOM 616 N N . SER A 1 90 ? -1.101 3.019 -9.834 1.00 90.50 90 SER A N 1
ATOM 617 C CA . SER A 1 90 ? -1.413 1.894 -10.724 1.00 90.50 90 SER A CA 1
ATOM 618 C C . SER A 1 90 ? -0.615 1.908 -12.038 1.00 90.50 90 SER A C 1
ATOM 620 O O . SER A 1 90 ? -0.254 0.854 -12.555 1.00 90.50 90 SER A O 1
ATOM 622 N N . GLY A 1 91 ? -0.252 3.095 -12.534 1.00 88.81 91 GLY A N 1
ATOM 623 C CA . GLY A 1 91 ? 0.610 3.297 -13.706 1.00 88.81 91 GLY A CA 1
ATOM 624 C C . GLY A 1 91 ? 2.117 3.268 -13.414 1.00 88.81 91 GLY A C 1
ATOM 625 O O . GLY A 1 91 ? 2.908 3.608 -14.290 1.00 88.81 91 GLY A O 1
ATOM 626 N N . GLY A 1 92 ? 2.534 2.916 -12.192 1.00 87.56 92 GLY A N 1
ATOM 627 C CA . GLY A 1 92 ? 3.941 2.861 -11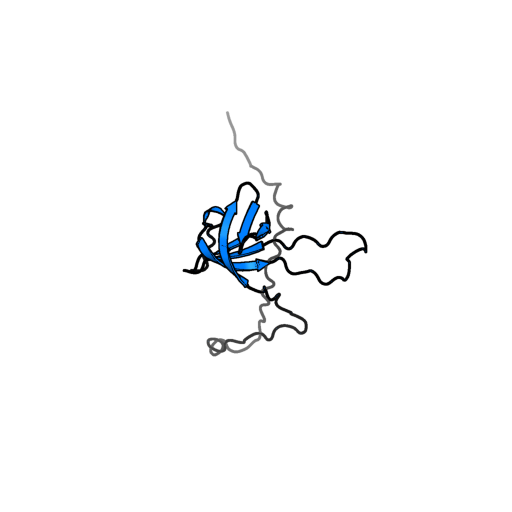.778 1.00 87.56 92 GLY A CA 1
ATOM 628 C C . GLY A 1 92 ? 4.571 4.220 -11.448 1.00 87.56 92 GLY A C 1
ATOM 629 O O . GLY A 1 92 ? 5.760 4.294 -11.143 1.00 87.56 92 GLY A O 1
ATOM 630 N N . GLN A 1 93 ? 3.795 5.304 -11.474 1.00 92.75 93 GLN A N 1
ATOM 631 C CA . GLN A 1 93 ? 4.260 6.640 -11.118 1.00 92.75 93 GLN A CA 1
ATOM 632 C C . GLN A 1 93 ? 4.505 6.761 -9.608 1.00 92.75 93 GLN A C 1
ATOM 634 O O . GLN A 1 93 ? 3.694 6.298 -8.809 1.00 92.75 93 GLN A O 1
ATOM 639 N N . ASN A 1 94 ? 5.593 7.420 -9.200 1.00 94.06 94 ASN A N 1
ATOM 640 C CA . ASN A 1 94 ? 5.846 7.691 -7.784 1.00 94.06 94 ASN A CA 1
ATOM 641 C C . ASN A 1 94 ? 4.969 8.859 -7.304 1.00 94.06 94 ASN A C 1
ATOM 643 O O . ASN A 1 94 ? 5.215 10.012 -7.651 1.00 94.06 94 ASN A O 1
ATOM 647 N N . LEU A 1 95 ? 3.945 8.548 -6.511 1.00 93.00 95 LEU A N 1
ATOM 648 C CA . LEU A 1 95 ? 3.000 9.509 -5.933 1.00 93.00 95 LEU A CA 1
ATOM 649 C C . LEU A 1 95 ? 3.466 10.048 -4.573 1.00 93.00 95 LEU A C 1
ATOM 651 O O . LEU A 1 95 ? 2.972 11.074 -4.100 1.00 93.00 95 LEU A O 1
ATOM 655 N N . GLY A 1 96 ? 4.407 9.352 -3.931 1.00 92.44 96 GLY A N 1
ATOM 656 C CA . GLY A 1 96 ? 4.846 9.645 -2.572 1.00 92.44 96 GLY A CA 1
ATOM 657 C C . GLY A 1 96 ? 3.763 9.416 -1.496 1.00 92.44 96 GLY A C 1
ATOM 658 O O . GLY A 1 96 ? 2.606 9.105 -1.792 1.00 92.44 96 GLY A O 1
ATOM 659 N N . PRO A 1 97 ? 4.112 9.588 -0.208 1.00 91.44 97 PRO A N 1
ATOM 660 C CA . PRO A 1 97 ? 3.223 9.285 0.922 1.00 91.44 97 PRO A CA 1
ATOM 661 C C . PRO A 1 97 ? 1.940 10.124 0.935 1.00 91.44 97 PRO A C 1
ATOM 663 O O . PRO A 1 97 ? 0.901 9.671 1.410 1.00 91.44 97 PRO A O 1
ATOM 666 N N . ARG A 1 98 ? 1.973 11.327 0.349 1.00 92.00 98 ARG A N 1
ATOM 667 C CA . ARG A 1 98 ? 0.802 12.208 0.220 1.00 92.00 98 ARG A CA 1
ATOM 668 C C . ARG A 1 98 ? -0.284 11.659 -0.709 1.00 92.00 98 ARG A C 1
ATOM 670 O O . ARG A 1 98 ? -1.378 12.218 -0.704 1.00 92.00 98 ARG A O 1
ATOM 677 N N . GLY A 1 99 ? -0.024 10.600 -1.476 1.00 91.19 99 GLY A N 1
ATOM 678 C CA . GLY A 1 99 ? -1.027 9.900 -2.287 1.00 91.19 99 GLY A CA 1
ATOM 679 C C . GLY A 1 99 ? -1.877 8.882 -1.512 1.00 91.19 99 GLY A C 1
ATOM 680 O O . GLY A 1 99 ? -2.899 8.434 -2.027 1.00 91.19 99 GLY A O 1
ATOM 681 N N . LEU A 1 100 ? -1.489 8.538 -0.277 1.00 94.06 100 LEU A N 1
ATOM 682 C CA . LEU A 1 100 ? -2.142 7.492 0.512 1.00 94.06 100 LEU A CA 1
ATOM 683 C C . LEU A 1 100 ? -3.438 7.980 1.165 1.00 94.06 100 LEU A C 1
ATOM 685 O O . LEU A 1 100 ? -3.487 9.062 1.755 1.00 94.06 100 LEU A O 1
ATOM 689 N N . ARG A 1 101 ? -4.491 7.171 1.096 1.00 95.38 101 ARG A N 1
ATOM 690 C CA . ARG A 1 101 ? -5.812 7.448 1.669 1.00 95.38 101 ARG A CA 1
ATOM 691 C C . ARG A 1 101 ? -6.374 6.186 2.314 1.00 95.38 101 ARG A C 1
ATOM 693 O O . ARG A 1 101 ? -6.136 5.075 1.845 1.00 95.38 101 ARG A O 1
ATOM 700 N N . ALA A 1 102 ? -7.163 6.373 3.368 1.00 95.31 102 ALA A N 1
ATOM 701 C CA . ALA A 1 102 ? -7.985 5.301 3.913 1.00 95.31 102 ALA A CA 1
ATOM 702 C C . ALA A 1 102 ? -8.932 4.748 2.830 1.00 95.31 102 ALA A C 1
ATOM 704 O O . ALA A 1 102 ? -9.417 5.486 1.973 1.00 95.31 102 ALA A O 1
ATOM 705 N N . GLY A 1 103 ? -9.172 3.442 2.863 1.00 95.12 103 GLY A N 1
ATOM 706 C CA . GLY A 1 103 ? -9.981 2.703 1.900 1.00 95.12 103 GLY A CA 1
ATOM 707 C C . GLY A 1 103 ? -9.250 2.266 0.626 1.00 95.12 103 GLY A C 1
ATOM 708 O O . GLY A 1 103 ? -9.842 1.532 -0.163 1.00 95.12 103 GLY A O 1
ATOM 709 N N . GLN A 1 104 ? -7.991 2.657 0.400 1.00 95.62 104 GLN A N 1
ATOM 710 C CA . GLN A 1 104 ? -7.249 2.219 -0.788 1.00 95.62 104 GLN A CA 1
ATOM 711 C C . GLN A 1 104 ? -6.900 0.731 -0.717 1.00 95.62 104 GLN A C 1
ATOM 713 O O . GLN A 1 104 ? -6.400 0.257 0.306 1.00 95.62 104 GLN A O 1
ATOM 718 N N . ALA A 1 105 ? -7.150 0.017 -1.816 1.00 96.12 105 ALA A N 1
ATOM 719 C CA . ALA A 1 105 ? -6.557 -1.290 -2.062 1.00 96.12 105 ALA A CA 1
ATOM 720 C C . ALA A 1 105 ? -5.096 -1.086 -2.482 1.00 96.12 105 ALA A C 1
ATOM 722 O O . ALA A 1 105 ? -4.794 -0.211 -3.298 1.00 96.12 105 ALA A O 1
ATOM 723 N N . VAL A 1 106 ? -4.191 -1.815 -1.840 1.00 95.75 106 VAL A N 1
ATOM 724 C CA . VAL A 1 106 ? -2.754 -1.655 -2.028 1.00 95.75 106 VAL A CA 1
ATOM 725 C C . VAL A 1 106 ? -2.026 -2.990 -1.946 1.00 95.75 106 VAL A C 1
ATOM 727 O O . VAL A 1 106 ? -2.457 -3.917 -1.259 1.00 95.75 106 VAL A O 1
ATOM 730 N N . ARG A 1 107 ? -0.842 -3.049 -2.550 1.00 94.50 107 ARG A N 1
ATOM 731 C CA . ARG A 1 107 ? 0.131 -4.127 -2.370 1.00 94.50 107 ARG A CA 1
ATOM 732 C C . ARG A 1 107 ? 1.343 -3.577 -1.629 1.00 94.50 107 ARG A C 1
ATOM 734 O O . ARG A 1 107 ? 1.960 -2.602 -2.057 1.00 94.50 107 ARG A O 1
ATOM 741 N N . LEU A 1 108 ? 1.647 -4.173 -0.486 1.00 92.62 108 LEU A N 1
ATOM 742 C CA . LEU A 1 108 ? 2.654 -3.711 0.462 1.00 92.62 108 LEU A CA 1
ATOM 743 C C . LEU A 1 108 ? 3.873 -4.621 0.392 1.00 92.62 108 LEU A C 1
ATOM 745 O O . LEU A 1 108 ? 3.720 -5.836 0.481 1.00 92.62 108 LEU A O 1
ATOM 749 N N . ALA A 1 109 ? 5.070 -4.047 0.314 1.00 91.94 109 ALA A N 1
ATOM 750 C CA . ALA A 1 109 ? 6.299 -4.790 0.561 1.00 91.94 109 ALA A CA 1
ATOM 751 C C . ALA A 1 109 ? 6.952 -4.309 1.857 1.00 91.94 109 ALA A C 1
ATOM 753 O O . ALA A 1 109 ? 7.114 -3.104 2.100 1.00 91.94 109 ALA A O 1
ATOM 754 N N . LEU A 1 110 ? 7.319 -5.276 2.689 1.00 88.50 110 LEU A N 1
ATOM 755 C CA . LEU A 1 110 ? 8.034 -5.045 3.934 1.00 88.50 110 LEU A CA 1
ATOM 756 C C . LEU A 1 110 ? 9.540 -5.095 3.693 1.00 88.50 110 LEU A C 1
ATOM 758 O O . LEU A 1 110 ? 10.015 -5.709 2.738 1.00 88.50 110 LEU A O 1
ATOM 762 N N . GLU A 1 111 ? 10.281 -4.457 4.589 1.00 85.00 111 GLU A N 1
ATOM 763 C CA . GLU A 1 111 ? 11.733 -4.550 4.637 1.00 85.00 111 GLU A CA 1
ATOM 764 C C . GLU A 1 111 ? 12.167 -6.030 4.650 1.00 85.00 111 GLU A C 1
ATOM 766 O O . GLU A 1 111 ? 11.667 -6.810 5.478 1.00 85.00 111 GLU A O 1
ATOM 771 N N . PRO A 1 112 ? 13.052 -6.449 3.725 1.00 67.81 112 PRO A N 1
ATOM 772 C CA . PRO A 1 112 ? 13.517 -7.824 3.677 1.00 67.81 112 PRO A CA 1
ATOM 773 C C . PRO A 1 112 ? 14.274 -8.131 4.967 1.00 67.81 112 PRO A C 1
ATOM 775 O O . PRO A 1 112 ? 15.182 -7.402 5.360 1.00 67.81 112 PRO A O 1
ATOM 778 N N . ALA A 1 113 ? 13.904 -9.223 5.640 1.00 62.16 113 ALA A N 1
ATOM 779 C CA . ALA A 1 113 ? 14.661 -9.681 6.795 1.00 62.16 113 ALA A CA 1
ATOM 780 C C . ALA A 1 113 ? 16.071 -10.052 6.321 1.00 62.16 113 ALA A C 1
ATOM 782 O O . ALA A 1 113 ? 16.241 -11.016 5.574 1.00 62.16 113 ALA A O 1
ATOM 783 N N . MET A 1 114 ? 17.070 -9.265 6.717 1.00 56.28 114 MET A N 1
ATOM 784 C CA . MET A 1 114 ? 18.462 -9.562 6.407 1.00 56.28 114 MET A CA 1
ATOM 785 C C . MET A 1 114 ? 18.803 -10.941 7.001 1.00 56.28 114 MET A C 1
ATOM 787 O O . MET A 1 114 ? 18.458 -11.194 8.161 1.00 56.28 114 MET A O 1
ATOM 791 N N . PRO A 1 115 ? 19.427 -11.862 6.241 1.00 48.28 115 PRO A N 1
ATOM 792 C CA . PRO A 1 115 ? 19.803 -13.160 6.781 1.00 48.28 115 PRO A CA 1
ATOM 793 C C . PRO A 1 115 ? 20.743 -12.966 7.977 1.00 48.28 115 PRO A C 1
ATOM 795 O O . PRO A 1 115 ? 21.676 -12.164 7.933 1.00 48.28 115 PRO A O 1
ATOM 798 N N . ALA A 1 116 ? 20.449 -13.685 9.060 1.00 50.19 116 ALA A N 1
ATOM 799 C CA . ALA A 1 116 ? 21.000 -13.530 10.405 1.00 50.19 116 ALA A CA 1
ATOM 800 C C . ALA A 1 116 ? 22.484 -13.943 10.546 1.00 50.19 116 ALA A C 1
ATOM 802 O O . ALA A 1 116 ? 22.832 -14.715 11.431 1.00 50.19 116 ALA A O 1
ATOM 803 N N . ALA A 1 117 ? 23.377 -13.442 9.690 1.00 50.19 117 ALA A N 1
ATOM 804 C CA . ALA A 1 117 ? 24.815 -13.709 9.780 1.00 50.19 117 ALA A CA 1
ATOM 805 C C . ALA A 1 117 ? 25.562 -12.742 10.726 1.00 50.19 117 ALA A C 1
ATOM 807 O O . ALA A 1 117 ? 26.726 -12.972 11.031 1.00 50.19 117 ALA A O 1
ATOM 808 N N . ALA A 1 118 ? 24.911 -11.678 11.214 1.00 49.03 118 ALA A N 1
ATOM 809 C CA . ALA A 1 118 ? 25.530 -10.677 12.095 1.00 49.03 118 ALA A CA 1
ATOM 810 C C . ALA A 1 118 ? 24.600 -10.172 13.218 1.00 49.03 118 ALA A C 1
ATOM 812 O O . ALA A 1 118 ? 24.841 -9.118 13.804 1.00 49.03 118 ALA A O 1
ATOM 813 N N . ALA A 1 119 ? 23.510 -10.889 13.509 1.00 51.16 119 ALA A N 1
ATOM 814 C CA . ALA A 1 119 ? 22.603 -10.513 14.588 1.00 51.16 119 ALA A CA 1
ATOM 815 C C . ALA A 1 119 ? 23.199 -10.944 15.936 1.00 51.16 119 ALA A C 1
ATOM 817 O O . ALA A 1 119 ? 23.087 -12.100 16.341 1.00 51.16 119 ALA A O 1
ATOM 818 N N . SER A 1 120 ? 23.849 -10.008 16.625 1.00 51.50 120 SER A N 1
ATOM 819 C CA . SER A 1 120 ? 24.261 -10.165 18.019 1.00 51.50 120 SER A CA 1
ATOM 820 C C . SER A 1 120 ? 23.046 -10.547 18.870 1.00 51.50 120 SER A C 1
ATOM 822 O O . SER A 1 120 ? 22.035 -9.840 18.874 1.00 51.50 120 SER A O 1
ATOM 824 N N . ALA A 1 121 ? 23.134 -11.672 19.582 1.00 51.41 121 ALA A N 1
ATOM 825 C CA . ALA A 1 121 ? 22.093 -12.145 20.487 1.00 51.41 121 ALA A CA 1
ATOM 826 C C . ALA A 1 121 ? 21.825 -11.090 21.576 1.00 51.41 121 ALA A C 1
ATOM 828 O O . ALA A 1 121 ? 22.612 -10.941 22.507 1.00 51.41 121 ALA A O 1
ATOM 829 N N . GLY A 1 122 ? 20.742 -10.321 21.439 1.00 48.72 122 GLY A N 1
ATOM 830 C CA . GLY A 1 122 ? 20.348 -9.323 22.438 1.00 48.72 122 GLY A CA 1
ATOM 831 C C . GLY A 1 122 ? 19.534 -8.140 21.919 1.00 48.72 122 GLY A C 1
ATOM 832 O O . GLY A 1 122 ? 18.895 -7.463 22.720 1.00 48.72 122 GLY A O 1
ATOM 833 N N . SER A 1 123 ? 19.501 -7.881 20.608 1.00 49.44 123 SER A N 1
ATOM 834 C CA . SER A 1 123 ? 18.656 -6.809 20.066 1.00 49.44 123 SER A CA 1
ATOM 835 C C . SER A 1 123 ? 17.243 -7.314 19.746 1.00 49.44 123 SER A C 1
ATOM 837 O O . SER A 1 123 ? 17.111 -8.352 19.092 1.00 49.44 123 SER A O 1
ATOM 839 N N . PRO A 1 124 ? 16.178 -6.605 20.174 1.00 49.41 124 PRO A N 1
ATOM 840 C CA . PRO A 1 124 ? 14.816 -6.945 19.777 1.00 49.41 124 PRO A CA 1
ATOM 841 C C . PRO A 1 124 ? 14.716 -6.930 18.250 1.00 49.41 124 PRO A C 1
ATOM 843 O O . PRO A 1 124 ? 15.270 -6.040 17.600 1.00 49.41 124 PRO A O 1
ATOM 846 N N . ALA A 1 125 ? 14.029 -7.925 17.681 1.00 53.78 125 ALA A N 1
ATOM 847 C CA . ALA A 1 125 ? 13.832 -8.011 16.239 1.00 53.78 125 ALA A CA 1
ATOM 848 C C . ALA A 1 125 ? 13.249 -6.680 15.727 1.00 53.78 125 ALA A C 1
ATOM 850 O O . ALA A 1 125 ? 12.246 -6.213 16.282 1.00 53.78 125 ALA A O 1
ATOM 851 N N . PRO A 1 126 ? 13.859 -6.041 14.712 1.00 56.94 126 PRO A N 1
ATOM 852 C CA . PRO A 1 126 ? 13.359 -4.773 14.211 1.00 56.94 126 PRO A CA 1
ATOM 853 C C . PRO A 1 126 ? 11.924 -4.968 13.720 1.00 56.94 126 PRO A C 1
ATOM 855 O O . PRO A 1 126 ? 11.630 -5.891 12.957 1.00 56.94 126 PRO A O 1
ATOM 858 N N . ALA A 1 127 ? 11.011 -4.111 14.185 1.00 66.88 127 ALA A N 1
ATOM 859 C CA . ALA A 1 127 ? 9.641 -4.105 13.696 1.00 66.88 127 ALA A CA 1
ATOM 860 C C . ALA A 1 127 ? 9.674 -3.894 12.177 1.00 66.88 127 ALA A C 1
ATOM 862 O O . ALA A 1 127 ? 10.175 -2.868 11.718 1.00 66.88 127 ALA A O 1
ATOM 863 N N . ARG A 1 128 ? 9.175 -4.870 11.409 1.00 79.56 128 ARG A N 1
ATOM 864 C CA . ARG A 1 128 ? 9.186 -4.836 9.940 1.00 79.56 128 ARG A CA 1
ATOM 865 C C . ARG A 1 128 ? 8.488 -3.570 9.438 1.00 79.56 128 ARG A C 1
ATOM 867 O O . ARG A 1 128 ? 7.302 -3.372 9.702 1.00 79.56 128 ARG A O 1
ATOM 874 N N . ARG A 1 129 ? 9.230 -2.718 8.728 1.00 87.88 129 ARG A N 1
ATOM 875 C CA . ARG A 1 129 ? 8.735 -1.451 8.172 1.00 87.88 129 ARG A CA 1
ATOM 876 C C . ARG A 1 129 ? 8.294 -1.637 6.729 1.00 87.88 129 ARG A C 1
ATOM 878 O O . ARG A 1 129 ? 8.840 -2.472 6.013 1.00 87.88 129 ARG A O 1
ATOM 885 N N . ILE A 1 130 ? 7.322 -0.846 6.290 1.00 87.88 130 ILE A N 1
ATOM 886 C CA . ILE A 1 130 ? 6.903 -0.819 4.885 1.00 87.88 130 ILE A CA 1
ATOM 887 C C . ILE A 1 130 ? 7.888 0.034 4.084 1.00 87.88 130 ILE A C 1
ATOM 889 O O . ILE A 1 130 ? 8.109 1.202 4.413 1.00 87.88 130 ILE A O 1
ATOM 893 N N . VAL A 1 131 ? 8.428 -0.540 3.010 1.00 92.38 131 VAL A N 1
ATOM 894 C CA . VAL A 1 131 ? 9.354 0.133 2.080 1.00 92.38 131 VAL A CA 1
ATOM 895 C C . VAL A 1 131 ? 8.705 0.431 0.727 1.00 92.38 131 VAL A C 1
ATOM 897 O O . VAL A 1 131 ? 9.117 1.356 0.032 1.00 92.38 131 VAL A O 1
ATOM 900 N N . LEU A 1 132 ? 7.647 -0.294 0.356 1.00 92.06 132 LEU A N 1
ATOM 901 C CA . LEU A 1 132 ? 6.929 -0.081 -0.899 1.00 92.06 132 LEU A CA 1
ATOM 902 C C . LEU A 1 132 ? 5.422 -0.229 -0.695 1.00 92.06 132 LEU A C 1
ATOM 904 O O . LEU A 1 132 ? 4.964 -1.182 -0.066 1.00 92.06 132 LEU A O 1
ATOM 908 N N . ILE A 1 133 ? 4.666 0.697 -1.278 1.00 94.38 133 ILE A N 1
ATOM 909 C CA . ILE A 1 133 ? 3.210 0.632 -1.394 1.00 94.38 133 ILE A CA 1
ATOM 910 C C . ILE A 1 133 ? 2.854 0.841 -2.860 1.00 94.38 133 ILE A C 1
ATOM 912 O O . ILE A 1 133 ? 3.147 1.893 -3.419 1.00 94.38 133 ILE A O 1
ATOM 916 N N . TYR A 1 134 ? 2.216 -0.143 -3.477 1.00 95.12 134 TYR A N 1
ATOM 917 C CA . TYR A 1 134 ? 1.605 -0.016 -4.794 1.00 95.12 134 TYR A CA 1
ATOM 918 C C . TYR A 1 134 ? 0.099 0.162 -4.617 1.00 95.12 134 TYR A C 1
ATOM 920 O O . TYR A 1 134 ? -0.521 -0.643 -3.931 1.00 95.12 134 TYR A O 1
ATOM 928 N N . ILE A 1 135 ? -0.477 1.223 -5.175 1.00 94.38 135 ILE A N 1
ATOM 929 C CA . ILE A 1 135 ? -1.914 1.495 -5.114 1.00 94.38 135 ILE A CA 1
ATOM 930 C C . ILE A 1 135 ? -2.586 0.799 -6.288 1.00 94.38 135 ILE A C 1
ATOM 932 O O . ILE A 1 135 ? -2.273 1.087 -7.447 1.00 94.38 135 ILE A O 1
ATOM 936 N N . ASP A 1 136 ? -3.526 -0.084 -5.968 1.00 91.25 136 ASP A N 1
ATOM 937 C CA . ASP A 1 136 ? -4.362 -0.728 -6.969 1.00 91.25 136 ASP A CA 1
ATOM 938 C C . ASP A 1 136 ? -5.357 0.310 -7.527 1.00 91.25 136 ASP A C 1
ATOM 940 O O . ASP A 1 136 ? -5.892 1.140 -6.782 1.00 91.25 136 ASP A O 1
ATOM 944 N N . GLY A 1 137 ? -5.519 0.314 -8.854 1.00 79.12 137 GLY A N 1
ATOM 945 C CA . GLY A 1 137 ? -6.372 1.252 -9.597 1.00 79.12 137 GLY A CA 1
ATOM 946 C C . GLY A 1 137 ? -7.814 0.795 -9.719 1.00 79.12 137 GLY A C 1
ATOM 947 O O . GLY A 1 137 ? -8.042 -0.434 -9.714 1.00 79.12 137 GLY A O 1
#

Organism: NCBI:txid2315236

Radius of gyration: 25.06 Å; chains: 1; bounding box: 53×72×63 Å

pLDDT: mean 70.41, std 22.21, range [34.78, 96.75]

Foldseek 3Di:
DDDDDPDDDDDDPPPPPPPPDDPPDDDDDPDDPDPPPPDPPPPDPDVPPDDPDFQWAKFFWQAADVVQQWTATPNDIAHADPPQAFEAEPVRDGPPSVVDDGGWTKIWTWDDDDPPPPDDPPDDDPRTHTRYIYTDD

Secondary structure (DSSP, 8-state):
------------SSSSSS-----------SS-SSSTTS----PPPPTT-------EEEEEEEEEETTTTEEEETTEEEEBPTTT-EEE-TTS-B--GGG--TT-EEEEEEPP---SSS--TTSPPPPPPEEEEEEP-

Sequence (137 aa):
MTPLHCAAWAAGALLAALAGTAQAVVVAGPGGTAEQGRRLVVAEPAPGAVAPTLDLVSARLDAVDLAAGSVTVRGQRVPLHAEQLRVLGSGGQNLGPRGLRAGQAVRLALEPAMPAAAASAGSPAPARRIVLIYIDG